Protein AF-A0A6N8SC05-F1 (afdb_monomer_lite)

Structure (mmCIF, N/CA/C/O backbone):
data_AF-A0A6N8SC05-F1
#
_entry.id   AF-A0A6N8SC05-F1
#
loop_
_atom_site.group_PDB
_atom_site.id
_atom_site.type_symbol
_atom_site.label_atom_id
_atom_site.label_alt_id
_atom_site.label_comp_id
_atom_site.label_asym_id
_atom_site.label_entity_id
_atom_site.label_seq_id
_atom_site.pdbx_PDB_ins_code
_atom_site.Cartn_x
_atom_site.Cartn_y
_atom_site.Cartn_z
_atom_site.occupancy
_atom_site.B_iso_or_equiv
_atom_site.auth_seq_id
_atom_site.auth_comp_id
_atom_site.auth_asym_id
_atom_site.auth_atom_id
_atom_site.pdbx_PDB_model_num
ATOM 1 N N . MET A 1 1 ? 9.080 10.427 8.262 1.00 60.56 1 MET A N 1
ATOM 2 C CA . MET A 1 1 ? 7.948 9.846 7.505 1.00 60.56 1 MET A CA 1
ATOM 3 C C . MET A 1 1 ? 8.201 8.349 7.392 1.00 60.56 1 MET A C 1
ATOM 5 O O . MET A 1 1 ? 9.363 7.986 7.281 1.00 60.56 1 MET A O 1
ATOM 9 N N . ARG A 1 2 ? 7.184 7.488 7.538 1.00 83.81 2 ARG A N 1
ATOM 10 C CA . ARG A 1 2 ? 7.359 6.031 7.386 1.00 83.81 2 ARG A CA 1
ATOM 11 C C . ARG A 1 2 ? 7.202 5.669 5.911 1.00 83.81 2 ARG A C 1
ATOM 13 O O . ARG A 1 2 ? 6.170 5.984 5.317 1.00 83.81 2 ARG A O 1
ATOM 20 N N . GLU A 1 3 ? 8.215 5.025 5.354 1.00 90.25 3 GLU A N 1
ATOM 21 C CA . GLU A 1 3 ? 8.197 4.461 4.009 1.00 90.25 3 GLU A CA 1
ATOM 22 C C . GLU A 1 3 ? 8.874 3.089 4.008 1.00 90.25 3 GLU A C 1
ATOM 24 O O . GLU A 1 3 ? 9.734 2.816 4.846 1.00 90.25 3 GLU A O 1
ATOM 29 N N . TYR A 1 4 ? 8.461 2.245 3.072 1.00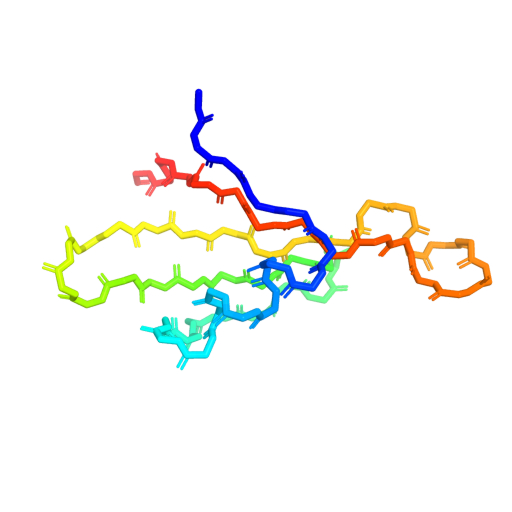 91.31 4 TYR A N 1
ATOM 30 C CA . TYR A 1 4 ? 8.994 0.912 2.825 1.00 91.31 4 TYR A CA 1
ATOM 31 C C . TYR A 1 4 ? 9.448 0.835 1.371 1.00 91.31 4 TYR A C 1
ATOM 33 O O . TYR A 1 4 ? 8.827 1.437 0.494 1.00 91.31 4 TYR A O 1
ATOM 41 N N . ASN A 1 5 ? 10.518 0.092 1.107 1.00 91.00 5 ASN A N 1
ATOM 42 C CA . ASN A 1 5 ? 11.123 -0.004 -0.219 1.00 91.00 5 ASN A CA 1
ATOM 43 C C . ASN A 1 5 ? 11.336 -1.473 -0.609 1.00 91.00 5 ASN A C 1
ATOM 45 O O . ASN A 1 5 ? 11.526 -2.332 0.250 1.00 91.00 5 ASN A O 1
ATOM 49 N N . GLY A 1 6 ? 11.303 -1.760 -1.910 1.00 89.19 6 GLY A N 1
ATOM 50 C CA . GLY A 1 6 ? 11.522 -3.097 -2.455 1.00 89.19 6 GLY A CA 1
ATOM 51 C C . GLY A 1 6 ? 10.505 -4.121 -1.944 1.00 89.19 6 GLY A C 1
ATOM 52 O O . GLY A 1 6 ? 9.299 -3.876 -1.914 1.00 89.19 6 GLY A O 1
ATOM 53 N N . GLU A 1 7 ? 10.995 -5.287 -1.535 1.00 89.25 7 GLU A N 1
ATOM 54 C CA . GLU A 1 7 ? 10.152 -6.396 -1.075 1.00 89.25 7 GLU A CA 1
ATOM 55 C C . GLU A 1 7 ? 9.323 -6.040 0.168 1.00 89.25 7 GLU A C 1
ATOM 57 O O . GLU A 1 7 ? 8.182 -6.484 0.289 1.00 89.25 7 GLU A O 1
ATOM 62 N N . GLU A 1 8 ? 9.831 -5.181 1.058 1.00 91.25 8 GLU A N 1
ATOM 63 C CA . GLU A 1 8 ? 9.076 -4.732 2.234 1.00 91.25 8 GLU A CA 1
ATOM 64 C C . GLU A 1 8 ? 7.847 -3.905 1.846 1.00 91.25 8 GLU A C 1
ATOM 66 O O . GLU A 1 8 ? 6.790 -4.040 2.467 1.00 91.25 8 GLU A O 1
ATOM 71 N N . ALA A 1 9 ? 7.957 -3.090 0.790 1.00 91.81 9 ALA A N 1
ATOM 72 C CA . ALA A 1 9 ? 6.829 -2.332 0.257 1.00 91.81 9 ALA A CA 1
ATOM 73 C C . ALA A 1 9 ? 5.713 -3.280 -0.201 1.00 91.81 9 ALA A C 1
ATOM 75 O O . ALA A 1 9 ? 4.558 -3.104 0.180 1.00 91.81 9 ALA A O 1
ATOM 76 N N . LEU A 1 10 ? 6.073 -4.321 -0.958 1.00 90.00 10 LEU A N 1
ATOM 77 C CA . LEU A 1 10 ? 5.136 -5.331 -1.458 1.00 90.00 10 LEU A CA 1
ATOM 78 C C . LEU A 1 10 ? 4.554 -6.194 -0.336 1.00 90.00 10 LEU A C 1
ATOM 80 O O . LEU A 1 10 ? 3.380 -6.541 -0.364 1.00 90.00 10 LEU A O 1
ATOM 84 N N . SER A 1 11 ? 5.357 -6.539 0.668 1.00 93.00 11 SER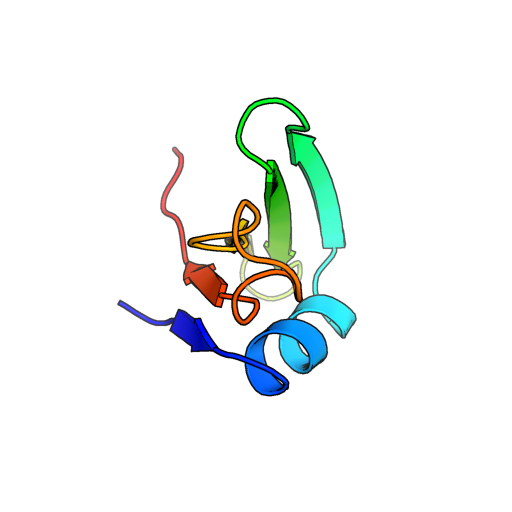 A N 1
ATOM 85 C CA . SER A 1 11 ? 4.883 -7.289 1.831 1.00 93.00 11 SER A CA 1
ATOM 86 C C . SER A 1 11 ? 3.834 -6.491 2.604 1.00 93.00 11 SER A C 1
ATOM 88 O O . SER A 1 11 ? 2.771 -7.008 2.950 1.00 93.00 11 SER A O 1
ATOM 90 N N . ARG A 1 12 ? 4.075 -5.189 2.798 1.00 92.12 12 ARG A N 1
ATOM 91 C CA . ARG A 1 12 ? 3.142 -4.320 3.512 1.00 92.12 12 ARG A CA 1
ATOM 92 C C . ARG A 1 12 ? 1.831 -4.118 2.753 1.00 92.12 12 ARG A C 1
ATOM 94 O O . ARG A 1 12 ? 0.796 -4.058 3.404 1.00 92.12 12 ARG A O 1
ATOM 101 N N . THR A 1 13 ? 1.823 -4.061 1.420 1.00 92.19 13 THR A N 1
ATOM 102 C CA . THR A 1 13 ? 0.561 -3.908 0.671 1.00 92.19 13 THR A CA 1
ATOM 103 C C . THR A 1 13 ? -0.372 -5.113 0.779 1.00 92.19 13 THR A C 1
ATOM 105 O O . THR A 1 13 ? -1.572 -4.933 0.605 1.00 92.19 13 THR A O 1
ATOM 108 N N . GLN A 1 14 ? 0.122 -6.307 1.132 1.00 92.62 14 GLN A N 1
ATOM 109 C CA . GLN A 1 14 ? -0.721 -7.503 1.307 1.00 92.62 14 GLN A CA 1
ATOM 110 C C . GLN A 1 14 ? -1.721 -7.378 2.463 1.00 92.62 14 GLN A C 1
ATOM 112 O O . GLN A 1 14 ? -2.752 -8.044 2.452 1.00 92.62 14 GLN A O 1
ATOM 117 N N . VAL A 1 15 ? -1.423 -6.534 3.454 1.00 93.38 15 VAL A N 1
ATOM 118 C CA . VAL A 1 15 ? -2.308 -6.270 4.601 1.00 93.38 15 VAL A CA 1
ATOM 119 C C . VAL A 1 15 ? -3.099 -4.967 4.452 1.00 93.38 15 VAL A C 1
ATOM 121 O O . VAL A 1 15 ? -3.815 -4.580 5.371 1.00 93.38 15 VAL A O 1
ATOM 124 N N . LEU A 1 16 ? -2.964 -4.275 3.317 1.00 94.06 16 LEU A N 1
ATOM 125 C CA . LEU A 1 16 ? -3.661 -3.024 3.036 1.00 94.06 16 LEU A CA 1
ATOM 126 C C . LEU A 1 16 ? -4.756 -3.237 1.993 1.00 94.06 16 LEU A C 1
ATOM 128 O O . LEU A 1 16 ? -4.626 -4.047 1.076 1.00 94.06 16 LEU A O 1
ATOM 132 N N . ILE A 1 17 ? -5.813 -2.434 2.073 1.00 94.75 17 ILE A N 1
ATOM 133 C CA . ILE A 1 17 ? -6.859 -2.427 1.056 1.00 94.75 17 ILE A CA 1
ATOM 134 C C . ILE A 1 17 ? -6.458 -1.503 -0.078 1.00 94.75 17 ILE A C 1
ATOM 136 O O . ILE A 1 17 ? -6.250 -0.308 0.121 1.00 94.75 17 ILE A O 1
ATOM 140 N N . LYS A 1 18 ? -6.398 -2.049 -1.290 1.00 94.81 18 LYS A N 1
ATOM 141 C CA . LYS A 1 18 ? -6.230 -1.266 -2.512 1.00 94.81 18 LYS A CA 1
ATOM 142 C C . LYS A 1 18 ? -7.487 -0.434 -2.778 1.00 94.81 18 LYS A C 1
ATOM 144 O O . LYS A 1 18 ? -8.564 -0.991 -2.962 1.00 94.81 18 LYS A O 1
ATOM 149 N N . ILE A 1 19 ? -7.330 0.884 -2.845 1.00 94.25 19 ILE A N 1
ATOM 150 C CA . ILE A 1 19 ? -8.415 1.838 -3.105 1.00 94.25 19 ILE A CA 1
ATOM 151 C C . ILE A 1 19 ? -8.524 2.140 -4.599 1.00 94.25 19 ILE A C 1
ATOM 153 O O . ILE A 1 19 ? -9.594 2.006 -5.186 1.00 94.25 19 ILE A O 1
ATOM 157 N N . ARG A 1 20 ? -7.411 2.526 -5.233 1.00 92.44 20 ARG A N 1
ATOM 158 C CA . ARG A 1 20 ? -7.352 2.854 -6.666 1.00 92.44 20 ARG A CA 1
ATOM 159 C C . ARG A 1 20 ? -5.931 2.758 -7.204 1.00 92.44 20 ARG A C 1
ATOM 161 O O . ARG A 1 20 ? -4.974 2.787 -6.438 1.00 92.44 20 ARG A O 1
ATOM 168 N N . THR A 1 21 ? -5.805 2.674 -8.523 1.00 91.81 21 THR A N 1
ATOM 169 C CA . THR A 1 21 ? -4.529 2.823 -9.230 1.00 91.81 21 THR A CA 1
ATOM 170 C C . THR A 1 21 ? -4.660 3.953 -10.238 1.00 91.81 21 THR A C 1
ATOM 172 O O . THR A 1 21 ? -5.507 3.883 -11.124 1.00 91.81 21 THR A O 1
ATOM 175 N N . ASP A 1 22 ? -3.801 4.956 -10.108 1.00 88.69 22 ASP A N 1
ATOM 176 C CA . ASP A 1 22 ? -3.588 6.012 -11.086 1.00 88.69 22 ASP A CA 1
ATOM 177 C C . ASP A 1 22 ? -2.541 5.533 -12.095 1.00 88.69 22 ASP A C 1
ATOM 179 O O . ASP A 1 22 ? -1.348 5.436 -11.806 1.00 88.69 22 ASP A O 1
ATOM 183 N N . THR A 1 23 ? -2.992 5.195 -13.302 1.00 83.62 23 THR A N 1
ATOM 184 C CA . THR A 1 23 ? -2.113 4.712 -14.379 1.00 83.62 23 THR A CA 1
ATOM 185 C C . THR A 1 23 ? -1.304 5.831 -15.033 1.00 83.62 23 THR A C 1
ATOM 187 O O . THR A 1 23 ? -0.315 5.550 -15.701 1.00 83.62 23 THR A O 1
ATOM 190 N N . GLU A 1 24 ? -1.708 7.091 -14.848 1.00 83.12 24 GLU A N 1
ATOM 191 C CA . GLU A 1 24 ? -0.976 8.259 -15.350 1.00 83.12 24 GLU A CA 1
ATOM 192 C C . GLU A 1 24 ? 0.296 8.508 -14.533 1.00 83.12 24 GLU A C 1
ATOM 194 O O . GLU A 1 24 ? 1.372 8.701 -15.098 1.00 83.12 24 GLU A O 1
ATOM 199 N N . THR A 1 25 ? 0.196 8.440 -13.201 1.00 81.50 25 THR A N 1
ATOM 200 C CA . THR A 1 25 ? 1.329 8.649 -12.285 1.00 81.50 25 THR A CA 1
ATOM 201 C C . THR A 1 25 ? 1.988 7.352 -11.821 1.00 81.50 25 THR A C 1
ATOM 203 O O . THR A 1 25 ? 3.031 7.404 -11.172 1.00 81.50 25 THR A O 1
ATOM 206 N N . TRP A 1 26 ? 1.424 6.194 -12.184 1.00 84.00 26 TRP A N 1
ATOM 207 C CA . TRP A 1 26 ? 1.859 4.870 -11.723 1.00 84.00 26 TRP A CA 1
ATOM 208 C C . TRP A 1 26 ? 1.820 4.734 -10.195 1.00 84.00 26 TRP A C 1
ATOM 210 O O . TRP A 1 26 ? 2.633 4.032 -9.590 1.00 84.00 26 TRP A O 1
ATOM 220 N N . GLU A 1 27 ? 0.854 5.404 -9.571 1.00 90.06 27 GLU A N 1
ATOM 221 C CA . GLU A 1 27 ? 0.629 5.384 -8.132 1.00 90.06 27 GLU A CA 1
ATOM 222 C C . GLU A 1 27 ? -0.565 4.482 -7.817 1.00 90.06 27 GLU A C 1
ATOM 224 O O . GLU A 1 27 ? -1.624 4.564 -8.434 1.00 90.06 27 GLU A O 1
ATOM 229 N N . THR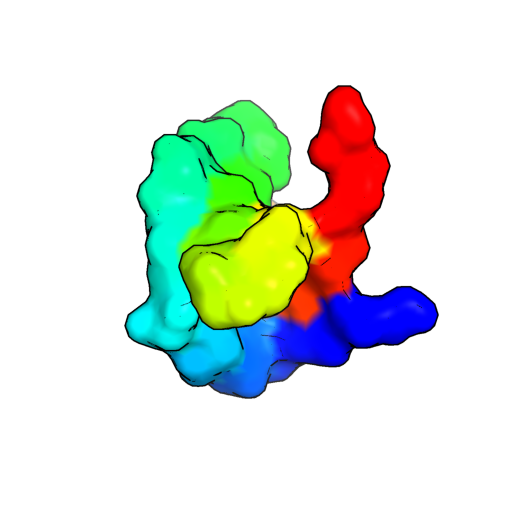 A 1 28 ? -0.421 3.596 -6.839 1.00 92.69 28 THR A N 1
ATOM 230 C CA . THR A 1 28 ? -1.541 2.831 -6.288 1.00 92.69 28 THR A CA 1
ATOM 231 C C . THR A 1 28 ? -1.800 3.273 -4.863 1.00 92.69 28 THR A C 1
ATOM 233 O O . THR A 1 28 ? -0.910 3.237 -4.017 1.00 92.69 28 THR A O 1
ATOM 236 N N . GLU A 1 29 ? -3.032 3.684 -4.600 1.00 94.25 29 GLU A N 1
ATOM 237 C CA . GLU A 1 29 ? -3.487 4.117 -3.291 1.00 94.25 29 GLU A CA 1
ATOM 238 C C . GLU A 1 29 ? -4.013 2.924 -2.500 1.00 94.25 29 GLU A C 1
ATOM 240 O O . GLU A 1 29 ? -4.819 2.124 -2.983 1.00 94.25 29 GLU A O 1
ATOM 245 N N . PHE A 1 30 ? -3.544 2.829 -1.266 1.00 94.31 30 PHE A N 1
ATOM 246 C CA . PHE A 1 30 ? -3.878 1.805 -0.300 1.00 94.31 30 PHE A CA 1
ATOM 247 C C . PHE A 1 30 ? -4.366 2.453 0.993 1.00 94.31 30 PHE A C 1
ATOM 249 O O . PHE A 1 30 ? -3.932 3.547 1.356 1.00 94.31 30 PHE A O 1
ATOM 256 N N . LYS A 1 31 ? -5.234 1.757 1.720 1.00 93.44 31 LYS A N 1
ATOM 257 C CA . LYS A 1 31 ? -5.706 2.163 3.039 1.00 93.44 31 LYS A CA 1
ATOM 258 C C . LYS A 1 31 ? -5.517 1.033 4.037 1.00 93.44 31 LYS A C 1
ATOM 260 O O . LYS A 1 31 ? -5.859 -0.116 3.763 1.00 93.44 31 LYS A O 1
ATOM 265 N N . ASP A 1 32 ? -4.965 1.375 5.187 1.00 92.62 32 ASP A N 1
ATOM 266 C CA . ASP A 1 32 ? -4.891 0.497 6.345 1.00 92.62 32 ASP A CA 1
ATOM 267 C C . ASP A 1 32 ? -6.238 0.567 7.075 1.00 92.62 32 ASP A C 1
ATOM 269 O O . ASP A 1 32 ? -6.639 1.634 7.538 1.00 92.62 32 ASP A O 1
ATOM 273 N N . GLU A 1 33 ? -6.983 -0.538 7.136 1.00 90.12 33 GLU A N 1
ATOM 274 C CA . GLU A 1 33 ? -8.265 -0.560 7.856 1.00 90.12 33 GLU A CA 1
ATOM 275 C C . GLU A 1 33 ? -8.097 -0.547 9.376 1.00 90.12 33 GLU A C 1
ATOM 277 O O . GLU A 1 33 ? -8.996 -0.094 10.080 1.00 90.12 33 GLU A O 1
ATOM 282 N N . ALA A 1 34 ? -6.957 -1.015 9.891 1.00 89.31 34 ALA A N 1
ATOM 283 C CA . ALA A 1 34 ? -6.721 -1.081 11.327 1.00 89.31 34 ALA A CA 1
ATOM 284 C C . ALA A 1 34 ? -6.415 0.304 11.913 1.00 89.31 34 ALA A C 1
ATOM 286 O O . ALA A 1 34 ? -6.846 0.615 13.023 1.00 89.31 34 ALA A O 1
ATOM 287 N N . THR A 1 35 ? -5.682 1.142 11.179 1.00 88.38 35 THR A N 1
ATOM 288 C CA . THR A 1 35 ? -5.267 2.480 11.632 1.00 88.38 35 THR A CA 1
ATOM 289 C C . THR A 1 35 ? -5.976 3.625 10.910 1.00 88.38 35 THR A C 1
ATOM 291 O O . THR A 1 35 ? -5.929 4.764 11.375 1.00 88.38 35 THR A O 1
ATOM 294 N N . GLY A 1 36 ? -6.627 3.354 9.777 1.00 89.12 36 GLY A N 1
ATOM 295 C CA . GLY A 1 36 ? -7.208 4.367 8.896 1.00 89.12 36 GLY A CA 1
ATOM 296 C C . GLY A 1 36 ? -6.177 5.129 8.056 1.00 89.12 36 GLY A C 1
ATOM 297 O O . GLY A 1 36 ? -6.544 6.098 7.392 1.00 89.12 36 GLY A O 1
ATOM 298 N N . GLU A 1 37 ? -4.902 4.729 8.085 1.00 91.31 37 GLU A N 1
ATOM 299 C CA . GLU A 1 37 ? -3.810 5.410 7.387 1.00 91.31 37 GLU A CA 1
ATOM 300 C C . GLU A 1 37 ? -3.835 5.150 5.875 1.00 91.31 37 GLU A C 1
ATOM 302 O O . GLU A 1 37 ? -4.024 4.021 5.424 1.00 91.31 37 GLU A O 1
ATOM 307 N N . THR A 1 38 ? -3.554 6.187 5.086 1.00 92.88 38 THR A N 1
ATOM 308 C CA . THR A 1 38 ? -3.435 6.079 3.627 1.00 92.88 38 THR A CA 1
ATOM 309 C C . THR A 1 38 ? -1.974 5.905 3.218 1.00 92.88 38 THR A C 1
ATOM 311 O O . THR A 1 38 ? -1.073 6.580 3.726 1.00 92.88 38 THR A O 1
ATOM 314 N N . TRP A 1 39 ? -1.733 5.017 2.261 1.00 93.94 39 TRP A N 1
ATOM 315 C CA . TRP A 1 39 ? -0.418 4.678 1.731 1.00 93.94 39 TRP A CA 1
ATOM 316 C C . TRP A 1 39 ? -0.430 4.751 0.207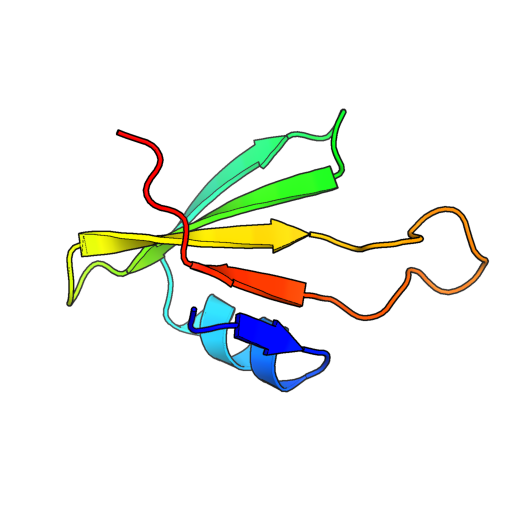 1.00 93.94 39 TRP A C 1
ATOM 318 O O . TRP A 1 39 ? -1.414 4.386 -0.427 1.00 93.94 39 TRP A O 1
ATOM 328 N N . ILE A 1 40 ? 0.668 5.208 -0.388 1.00 93.69 40 ILE A N 1
ATOM 329 C CA . ILE A 1 40 ? 0.856 5.236 -1.840 1.00 93.69 40 ILE A CA 1
ATOM 330 C C . ILE A 1 40 ? 2.008 4.309 -2.192 1.00 93.69 40 ILE A C 1
ATOM 332 O O . ILE A 1 40 ? 3.115 4.491 -1.684 1.00 93.69 40 ILE A O 1
ATOM 336 N N . LEU A 1 41 ? 1.737 3.331 -3.051 1.00 92.62 41 LEU A N 1
ATOM 337 C CA . LEU A 1 41 ? 2.750 2.531 -3.723 1.00 92.62 41 LEU A CA 1
ATOM 338 C C . LEU A 1 41 ? 3.072 3.194 -5.059 1.00 92.62 41 LEU A C 1
ATOM 340 O O . LEU A 1 41 ? 2.200 3.288 -5.920 1.00 92.62 41 LEU A O 1
ATOM 344 N N . ASP A 1 42 ? 4.309 3.625 -5.237 1.00 90.25 42 ASP A N 1
ATOM 345 C CA . ASP A 1 42 ? 4.815 4.142 -6.502 1.00 90.25 42 ASP A CA 1
ATOM 346 C C . ASP A 1 42 ? 6.084 3.407 -6.924 1.00 90.25 42 ASP A C 1
ATOM 348 O O . ASP A 1 42 ? 6.752 2.751 -6.122 1.00 90.25 42 ASP A O 1
ATOM 352 N N . TYR A 1 43 ? 6.397 3.511 -8.209 1.00 85.25 43 TYR A N 1
ATOM 353 C CA . TYR A 1 43 ? 7.573 2.900 -8.809 1.00 85.25 43 TYR A CA 1
ATOM 354 C C . TYR A 1 43 ? 8.458 4.016 -9.369 1.00 85.25 43 TYR A C 1
ATOM 356 O O . TYR A 1 43 ? 8.353 4.380 -10.549 1.00 85.25 43 TYR A O 1
ATOM 364 N N . PRO A 1 44 ? 9.308 4.627 -8.524 1.00 68.00 44 PRO A N 1
ATOM 365 C CA . PRO A 1 44 ? 10.202 5.670 -8.982 1.00 68.00 44 PRO A CA 1
ATOM 366 C C . PRO A 1 44 ? 11.130 5.063 -10.038 1.00 68.00 44 PRO A C 1
ATOM 368 O O . PRO A 1 44 ? 11.799 4.069 -9.788 1.00 68.00 44 PRO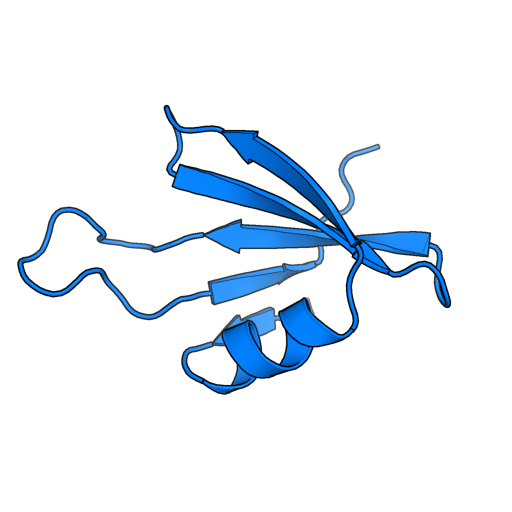 A O 1
ATOM 371 N N . HIS A 1 45 ? 11.165 5.667 -11.228 1.00 64.56 45 HIS A N 1
ATOM 372 C CA . HIS A 1 45 ? 11.954 5.215 -12.380 1.00 64.56 45 HIS A CA 1
ATOM 373 C C . HIS A 1 45 ? 11.404 3.970 -13.109 1.00 64.56 45 HIS A C 1
ATOM 375 O O . HIS A 1 45 ? 12.172 3.247 -13.741 1.00 64.56 45 HIS A O 1
ATOM 381 N N . SER A 1 46 ? 10.081 3.752 -13.132 1.00 58.25 46 SER A N 1
ATOM 382 C CA . SER A 1 46 ? 9.436 2.739 -14.002 1.00 58.25 46 SER A CA 1
ATOM 383 C C . SER A 1 46 ? 9.844 2.783 -15.481 1.00 58.25 46 SER A C 1
ATOM 385 O O . SER A 1 46 ? 9.661 1.806 -16.197 1.00 58.25 46 SER A O 1
ATOM 387 N N . HIS A 1 47 ? 10.400 3.903 -15.946 1.00 58.00 47 HIS A N 1
ATOM 388 C CA . HIS A 1 47 ? 10.891 4.076 -17.313 1.00 58.00 47 HIS A CA 1
ATOM 389 C C . HIS A 1 47 ? 12.238 3.372 -17.592 1.00 58.00 47 HIS A C 1
ATOM 391 O O . HIS A 1 47 ? 12.646 3.272 -18.746 1.00 58.00 47 HIS A O 1
ATOM 397 N N . LEU A 1 48 ? 12.952 2.893 -16.566 1.00 56.44 48 LEU A N 1
ATOM 398 C CA . LEU A 1 48 ? 14.151 2.068 -16.738 1.00 56.44 48 LEU A CA 1
ATOM 399 C C . LEU A 1 48 ? 13.743 0.595 -16.882 1.00 56.44 48 LEU A C 1
ATOM 401 O O . LEU A 1 48 ? 12.949 0.088 -16.090 1.00 56.44 48 LEU A O 1
ATOM 405 N N . HIS A 1 49 ? 14.296 -0.089 -17.890 1.00 53.31 49 HIS A N 1
ATOM 406 C CA . HIS A 1 49 ? 14.089 -1.518 -18.146 1.00 53.31 49 HIS A CA 1
ATOM 407 C C . HIS A 1 49 ? 14.296 -2.337 -16.861 1.00 53.31 49 HIS A C 1
ATOM 409 O O . HIS A 1 49 ? 15.426 -2.532 -16.421 1.00 53.31 49 HIS A O 1
ATOM 415 N N . GLY A 1 50 ? 13.195 -2.785 -16.255 1.00 60.56 50 GLY A N 1
ATOM 416 C CA . GLY A 1 50 ? 13.192 -3.507 -14.980 1.00 60.56 50 GLY A CA 1
ATOM 417 C C . GLY A 1 50 ? 12.131 -3.029 -13.991 1.00 60.56 50 GLY A C 1
ATOM 418 O O . GLY A 1 50 ? 11.765 -3.808 -13.121 1.00 60.56 50 GLY A O 1
ATOM 419 N N . GLY A 1 51 ? 11.599 -1.810 -14.160 1.00 62.34 51 GLY A N 1
ATOM 420 C CA . GLY A 1 51 ? 10.669 -1.206 -13.205 1.00 62.34 51 GLY A CA 1
ATOM 421 C C . GLY A 1 51 ? 11.399 -0.890 -11.899 1.00 62.34 51 GLY A C 1
ATOM 422 O O . GLY A 1 51 ? 11.791 -1.796 -11.171 1.00 62.34 51 GLY A O 1
ATOM 423 N N . GLY A 1 52 ? 11.655 0.389 -11.615 1.00 70.94 52 GLY A N 1
ATOM 424 C CA . GLY A 1 52 ? 12.370 0.773 -10.393 1.00 70.94 52 GLY A CA 1
ATOM 425 C C . GLY A 1 52 ? 11.740 0.179 -9.127 1.00 70.94 52 GLY A C 1
ATOM 426 O O . GLY A 1 52 ? 10.553 -0.144 -9.111 1.00 70.94 52 GLY A O 1
ATOM 427 N N . SER A 1 53 ? 12.542 -0.009 -8.075 1.00 81.50 53 SER A N 1
ATOM 428 C CA . SER A 1 53 ? 12.104 -0.710 -6.864 1.00 81.50 53 SER A CA 1
ATOM 429 C C . SER A 1 53 ? 10.804 -0.116 -6.304 1.00 81.50 53 SER A C 1
ATOM 431 O O . SER A 1 53 ? 10.738 1.102 -6.125 1.00 81.50 53 SER A O 1
ATOM 433 N N . PRO A 1 54 ? 9.785 -0.943 -5.996 1.00 89.69 54 PRO A N 1
ATOM 434 C CA . PRO A 1 54 ? 8.529 -0.457 -5.438 1.00 89.69 54 PRO A CA 1
ATOM 435 C C . PRO A 1 54 ? 8.784 0.312 -4.147 1.00 89.69 54 PRO A C 1
ATOM 437 O O . PRO A 1 54 ? 9.537 -0.140 -3.283 1.00 89.69 54 PRO A O 1
ATOM 440 N N . ARG A 1 55 ? 8.125 1.454 -3.997 1.00 91.75 55 ARG A N 1
ATOM 441 C CA . ARG A 1 55 ? 8.190 2.283 -2.797 1.00 91.75 55 ARG A CA 1
ATOM 442 C C . ARG A 1 55 ? 6.790 2.512 -2.264 1.00 91.75 55 ARG A C 1
ATOM 444 O O . ARG A 1 55 ? 5.934 3.027 -2.971 1.00 91.75 55 ARG A O 1
ATOM 451 N N . LEU A 1 56 ? 6.569 2.163 -1.004 1.00 93.56 56 LEU A N 1
ATOM 452 C CA . LEU A 1 56 ? 5.321 2.397 -0.291 1.00 93.56 56 LEU A CA 1
ATOM 453 C C . LEU A 1 56 ? 5.531 3.500 0.746 1.00 93.56 56 LEU A C 1
ATOM 455 O O . LEU A 1 56 ? 6.232 3.300 1.735 1.00 93.56 56 LEU A O 1
ATOM 459 N N . ARG A 1 57 ? 4.901 4.658 0.557 1.00 92.75 57 ARG A N 1
ATOM 460 C CA . ARG A 1 57 ? 5.013 5.810 1.467 1.00 92.75 57 ARG A CA 1
ATOM 461 C C . ARG A 1 57 ? 3.678 6.154 2.104 1.00 92.75 57 ARG A C 1
ATOM 463 O O . ARG A 1 57 ? 2.645 6.154 1.436 1.00 92.75 57 ARG A O 1
ATOM 470 N N . LYS A 1 58 ? 3.700 6.490 3.395 1.00 92.38 58 LYS A N 1
ATOM 471 C CA . LYS A 1 58 ? 2.515 7.018 4.075 1.00 92.38 58 LYS A CA 1
ATOM 472 C C . LYS A 1 58 ? 2.176 8.394 3.504 1.00 92.38 58 LYS A C 1
ATOM 474 O O . LYS A 1 58 ? 3.064 9.232 3.345 1.00 92.38 58 LYS A O 1
ATOM 479 N N . THR A 1 59 ? 0.900 8.635 3.227 1.00 87.44 59 THR A N 1
ATOM 480 C CA . THR A 1 59 ? 0.407 9.931 2.764 1.00 87.44 59 THR A CA 1
ATOM 481 C C . THR A 1 59 ? -0.671 10.467 3.696 1.00 87.44 59 THR A C 1
ATOM 483 O O . THR A 1 59 ? -1.484 9.719 4.232 1.00 87.44 59 THR A O 1
ATOM 486 N N . GLU A 1 60 ? -0.678 11.782 3.881 1.00 76.81 60 GLU A N 1
ATOM 487 C CA . GLU A 1 60 ? -1.745 12.510 4.567 1.00 76.81 60 GLU A CA 1
ATOM 488 C C . GLU A 1 60 ? -2.623 13.231 3.539 1.00 76.81 60 GLU A C 1
ATOM 490 O O . GLU A 1 60 ? -2.922 14.413 3.706 1.00 76.81 60 GLU A O 1
ATOM 495 N N . ARG A 1 61 ? -2.993 12.565 2.431 1.00 63.66 61 ARG A N 1
ATOM 496 C CA . ARG A 1 61 ? -4.012 13.127 1.533 1.00 63.66 61 ARG A CA 1
ATOM 497 C C . ARG A 1 61 ? -5.303 13.290 2.348 1.00 63.66 61 ARG A C 1
ATOM 499 O O . ARG A 1 61 ? -5.951 12.300 2.681 1.00 63.66 61 ARG A O 1
ATOM 506 N N . LYS A 1 62 ? -5.564 14.537 2.746 1.00 50.16 62 LYS A N 1
ATOM 507 C CA . LYS A 1 62 ? -6.778 15.015 3.411 1.00 50.16 62 LYS A CA 1
ATOM 508 C C . LYS A 1 62 ? -7.902 15.187 2.406 1.00 50.16 62 LYS A C 1
ATOM 510 O O . LYS A 1 62 ? -7.593 15.601 1.266 1.00 50.16 62 LYS A O 1
#

Sequence (62 aa):
MREYNGEEALSRTQVLIKIRTDTETWETEFKDEATGETWILDYPHSHLHGGGSPRLRKTERK

Radius of gyration: 11.29 Å; chains: 1; bounding box: 23×22×30 Å

Secondary structure (DSSP, 8-state):
--EEETHHHHHHHTTSEEEEEETTTTEEEEE-TTT--EEEEE-TTTTSTT-PPPEEEEE---

Foldseek 3Di:
DDKDKAPRQVVVQVQWAFDDADPVQRWTWTAHPVVRWIKIWHFVPCVPVPTHIIMIGTDPPD

InterPro domains:
  IPR0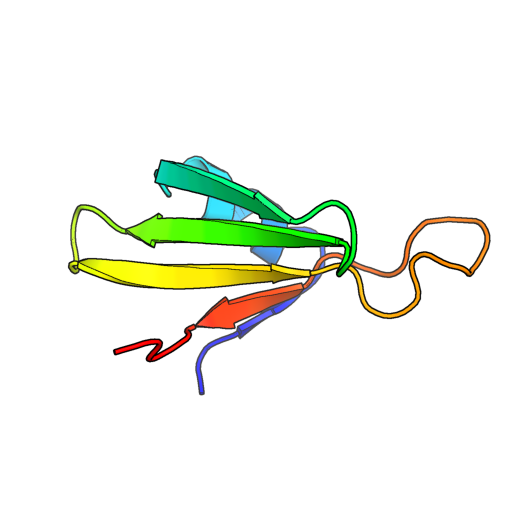28960 Immunity protein 27 [PF15590] (14-57)

Organism: NCBI:txid417745

pLDDT: mean 84.53, std 12.52, range [50.16, 94.81]